Protein AF-A0A496BKC0-F1 (afdb_monomer_lite)

Secondary structure (DSSP, 8-state):
-PPEEEE---S-STTHHHHHHHHHHHHHSTTHHHHEEEE--------------S------SS-HHHHHHHHHHSS-B-HHHHHHHTT-SS--HHHHHHHHHHHHTTSEEES-SS-TT-TT--EEE-HHHHHHHHHHHHHTT-

Radius of gyration: 26.42 Å; chains: 1; bounding box: 46×34×75 Å

Structure (mmCIF, N/CA/C/O backbone):
data_AF-A0A496BKC0-F1
#
_entry.id   AF-A0A496BKC0-F1
#
loop_
_atom_site.group_PDB
_atom_site.id
_atom_site.type_symbol
_atom_site.label_atom_id
_atom_site.label_alt_id
_atom_site.label_comp_id
_atom_site.label_asym_id
_atom_site.label_entity_id
_atom_site.label_seq_id
_atom_site.pdbx_PDB_ins_code
_atom_site.Cartn_x
_atom_site.Cartn_y
_atom_site.Cartn_z
_atom_site.occupancy
_atom_site.B_iso_or_equiv
_atom_site.auth_seq_id
_atom_site.auth_comp_id
_atom_site.auth_asym_id
_atom_site.auth_atom_id
_atom_site.pdbx_PDB_model_num
ATOM 1 N N . MET A 1 1 ? 34.141 3.196 -40.757 1.00 61.19 1 MET A N 1
ATOM 2 C CA . MET A 1 1 ? 32.902 3.767 -40.181 1.00 61.19 1 MET A CA 1
ATOM 3 C C . MET A 1 1 ? 32.089 2.637 -39.581 1.00 61.19 1 MET A C 1
ATOM 5 O O . MET A 1 1 ? 32.001 1.590 -40.211 1.00 61.19 1 MET A O 1
ATOM 9 N N . ASN A 1 2 ? 31.539 2.827 -38.382 1.00 65.56 2 ASN A N 1
ATOM 10 C CA . ASN A 1 2 ? 30.689 1.822 -37.745 1.00 65.56 2 ASN A CA 1
ATOM 11 C C . ASN A 1 2 ? 29.254 1.959 -38.281 1.00 65.56 2 ASN A C 1
ATOM 13 O O . ASN A 1 2 ? 28.735 3.075 -38.279 1.00 65.56 2 ASN A O 1
ATOM 17 N N . PRO A 1 3 ? 28.614 0.871 -38.740 1.00 67.56 3 PRO A N 1
ATOM 18 C CA . PRO A 1 3 ? 27.263 0.939 -39.281 1.00 67.56 3 PRO A CA 1
ATOM 19 C C . PRO A 1 3 ? 26.238 1.267 -38.185 1.00 67.56 3 PRO A C 1
ATOM 21 O O . PRO A 1 3 ? 26.283 0.725 -37.077 1.00 67.56 3 PRO A O 1
ATOM 24 N N . ILE A 1 4 ? 25.290 2.140 -38.515 1.00 73.12 4 ILE A N 1
ATOM 25 C CA . ILE A 1 4 ? 24.203 2.592 -37.647 1.00 73.12 4 ILE A CA 1
ATOM 26 C C . ILE A 1 4 ? 23.187 1.457 -37.499 1.00 73.12 4 ILE A C 1
ATOM 28 O O . ILE A 1 4 ? 22.737 0.856 -38.475 1.00 73.12 4 ILE A O 1
ATOM 32 N N . ARG A 1 5 ? 22.815 1.129 -36.261 1.00 69.56 5 ARG A N 1
ATOM 33 C CA . ARG A 1 5 ? 21.855 0.051 -35.996 1.00 69.56 5 ARG A CA 1
ATOM 34 C C . ARG A 1 5 ? 20.425 0.539 -36.196 1.00 69.56 5 ARG A C 1
ATOM 36 O O . ARG A 1 5 ? 19.981 1.433 -35.483 1.00 69.56 5 ARG A O 1
ATOM 43 N N . ILE A 1 6 ? 19.701 -0.105 -37.109 1.00 67.88 6 ILE A N 1
ATOM 44 C CA . ILE A 1 6 ? 18.261 0.102 -37.290 1.00 67.88 6 ILE A CA 1
ATOM 45 C C . ILE A 1 6 ? 17.523 -0.972 -36.492 1.00 67.88 6 ILE A C 1
ATOM 47 O O . ILE A 1 6 ? 17.749 -2.172 -36.682 1.00 67.88 6 ILE A O 1
ATOM 51 N N . PHE A 1 7 ? 16.650 -0.525 -35.590 1.00 72.44 7 PHE A N 1
ATOM 52 C CA . PHE A 1 7 ? 15.779 -1.386 -34.799 1.00 72.44 7 PHE A CA 1
ATOM 53 C C . PHE A 1 7 ? 14.384 -1.446 -35.415 1.00 72.44 7 PHE A C 1
ATOM 55 O O . PHE A 1 7 ? 13.783 -0.412 -35.696 1.00 72.44 7 PHE A O 1
ATOM 62 N N . ILE A 1 8 ? 13.858 -2.662 -35.562 1.00 68.25 8 ILE A N 1
ATOM 63 C CA . ILE A 1 8 ? 12.496 -2.889 -36.041 1.00 68.25 8 ILE A CA 1
ATOM 64 C C . ILE A 1 8 ? 11.730 -3.662 -34.965 1.00 68.25 8 ILE A C 1
ATOM 66 O O . ILE A 1 8 ? 12.130 -4.764 -34.577 1.00 68.25 8 ILE A O 1
ATOM 70 N N . SER A 1 9 ? 10.655 -3.056 -34.455 1.00 66.94 9 SER A N 1
ATOM 71 C CA . SER A 1 9 ? 9.872 -3.572 -33.327 1.00 66.94 9 SER A CA 1
ATOM 72 C C . SER A 1 9 ? 9.291 -4.962 -33.602 1.00 66.94 9 SER A C 1
ATOM 74 O O . SER A 1 9 ? 8.708 -5.212 -34.655 1.00 66.94 9 SER A O 1
ATOM 76 N N . SER A 1 10 ? 9.414 -5.860 -32.622 1.00 65.38 10 SER A N 1
ATOM 77 C CA . SER A 1 10 ? 8.865 -7.224 -32.652 1.00 65.38 10 SER A CA 1
ATOM 78 C C . SER A 1 10 ? 7.460 -7.339 -32.039 1.00 65.38 10 SER A C 1
ATOM 80 O O . SER A 1 10 ? 6.902 -8.431 -32.007 1.00 65.38 10 SER A O 1
ATOM 82 N N . VAL A 1 11 ? 6.885 -6.225 -31.561 1.00 61.81 11 VAL A N 1
ATOM 83 C CA . VAL A 1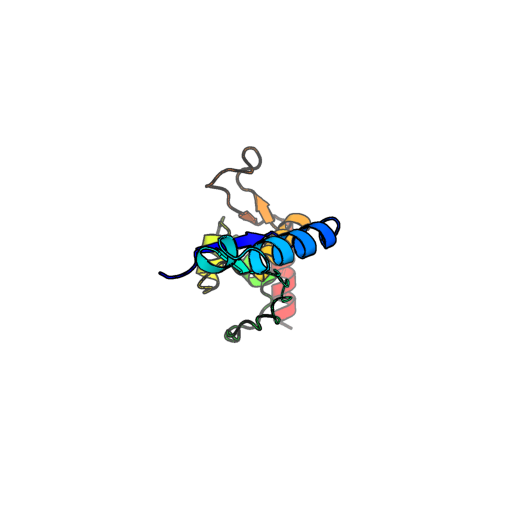 11 ? 5.680 -6.204 -30.702 1.00 61.81 11 VAL A CA 1
ATOM 84 C C . VAL A 1 11 ? 4.415 -6.692 -31.419 1.00 61.81 11 VAL A C 1
ATOM 86 O O . VAL A 1 11 ? 3.538 -7.269 -30.787 1.00 61.81 11 VAL A O 1
ATOM 89 N N . GLN A 1 12 ? 4.335 -6.522 -32.736 1.00 69.25 12 GLN A N 1
ATOM 90 C CA . GLN A 1 12 ? 3.204 -6.968 -33.550 1.00 69.25 12 GLN A CA 1
ATOM 91 C C . GLN A 1 12 ? 3.623 -8.181 -34.385 1.00 69.25 12 GLN A C 1
ATOM 93 O O . GLN A 1 12 ? 4.573 -8.111 -35.174 1.00 69.25 12 GLN A O 1
ATOM 98 N N . ARG A 1 13 ? 2.944 -9.317 -34.180 1.00 67.12 13 ARG A N 1
ATOM 99 C CA . ARG A 1 13 ? 3.221 -10.568 -34.911 1.00 67.12 13 ARG A CA 1
ATOM 100 C C . ARG A 1 13 ? 2.804 -10.488 -36.380 1.00 67.12 13 ARG A C 1
ATOM 102 O O . ARG A 1 13 ? 3.433 -11.148 -37.195 1.00 67.12 13 ARG A O 1
ATOM 109 N N . GLU A 1 14 ? 1.815 -9.654 -36.687 1.00 74.81 14 GLU A N 1
ATOM 110 C CA . GLU A 1 14 ? 1.275 -9.427 -38.034 1.00 74.81 14 GLU A CA 1
ATOM 111 C C . GLU A 1 14 ? 2.344 -8.909 -39.003 1.00 74.81 14 GLU A C 1
ATOM 113 O O . GLU A 1 14 ? 2.411 -9.383 -40.125 1.00 74.81 14 GLU A O 1
ATOM 118 N N . PHE A 1 15 ? 3.267 -8.059 -38.537 1.00 71.00 15 PHE A N 1
ATOM 119 C CA . PHE A 1 15 ? 4.324 -7.482 -39.378 1.00 71.00 15 PHE A CA 1
ATOM 120 C C . PHE A 1 15 ? 5.588 -8.354 -39.508 1.00 71.00 15 PHE A C 1
ATOM 122 O O . PHE A 1 15 ? 6.704 -7.851 -39.673 1.00 71.00 15 PHE A O 1
ATOM 129 N N . ALA A 1 16 ? 5.485 -9.669 -39.294 1.00 71.12 16 ALA A N 1
ATOM 130 C CA . ALA A 1 16 ? 6.654 -10.549 -39.310 1.00 71.12 16 ALA A CA 1
ATOM 131 C C . ALA A 1 16 ? 7.292 -10.656 -40.700 1.00 71.12 16 ALA A C 1
ATOM 133 O O . ALA A 1 16 ? 8.522 -10.650 -40.794 1.00 71.12 16 ALA A O 1
ATOM 134 N N . GLN A 1 17 ? 6.468 -10.697 -41.744 1.00 78.25 17 GLN A N 1
ATOM 135 C CA . GLN A 1 17 ? 6.915 -10.868 -43.120 1.00 78.25 17 GLN A CA 1
ATOM 136 C C . GLN A 1 17 ? 7.555 -9.581 -43.661 1.00 78.25 17 GLN A C 1
ATOM 138 O O . GLN A 1 17 ? 8.638 -9.612 -44.236 1.00 78.25 17 GLN A O 1
ATOM 143 N N . GLU A 1 18 ? 6.972 -8.423 -43.364 1.00 81.19 18 GLU A N 1
ATOM 144 C CA . GLU A 1 18 ? 7.483 -7.096 -43.720 1.00 81.19 18 GLU A CA 1
ATOM 145 C C . GLU A 1 18 ? 8.844 -6.835 -43.072 1.00 81.19 18 GLU A C 1
ATOM 147 O O . GLU A 1 18 ? 9.744 -6.263 -43.687 1.00 81.19 18 GLU A O 1
ATOM 152 N N . ARG A 1 19 ? 9.041 -7.308 -41.836 1.00 80.25 19 ARG A N 1
ATOM 153 C CA . ARG A 1 19 ? 10.334 -7.234 -41.143 1.00 80.25 19 ARG A CA 1
ATOM 154 C C . ARG A 1 19 ? 11.417 -8.077 -41.799 1.00 80.25 19 ARG A C 1
ATOM 156 O O . ARG A 1 19 ? 12.583 -7.678 -41.783 1.00 80.25 19 ARG A O 1
ATOM 163 N N . GLU A 1 20 ? 11.056 -9.249 -42.302 1.00 77.12 20 GLU A N 1
ATOM 164 C CA . GLU A 1 20 ? 11.971 -10.121 -43.031 1.00 77.12 20 GLU A CA 1
ATOM 165 C C . GLU A 1 20 ? 12.355 -9.495 -44.372 1.00 77.12 20 GLU A C 1
ATOM 167 O O . GLU A 1 20 ? 13.543 -9.351 -44.655 1.00 77.12 20 GLU A O 1
ATOM 172 N N . VAL A 1 21 ? 11.374 -8.983 -45.118 1.00 84.38 21 VAL A N 1
ATOM 173 C CA . VAL A 1 21 ? 11.603 -8.261 -46.377 1.00 84.38 21 VAL A CA 1
ATOM 174 C C . VAL A 1 21 ? 12.501 -7.039 -46.164 1.00 84.38 21 VAL A C 1
ATOM 176 O O . VAL A 1 21 ? 13.469 -6.845 -46.897 1.00 84.38 21 VAL A O 1
ATOM 179 N N . LEU A 1 22 ? 12.247 -6.236 -45.128 1.00 80.00 22 LEU A N 1
ATOM 180 C CA . LEU A 1 22 ? 13.037 -5.035 -44.847 1.00 80.00 22 LEU A CA 1
ATOM 181 C C . LEU A 1 22 ? 14.462 -5.368 -44.374 1.00 80.00 22 LEU A C 1
ATOM 183 O O . LEU A 1 22 ? 15.415 -4.668 -44.719 1.00 80.00 22 LEU A O 1
ATOM 187 N N . ARG A 1 23 ? 14.636 -6.462 -43.620 1.00 77.50 23 ARG A N 1
ATOM 188 C CA . ARG A 1 23 ? 15.960 -6.999 -43.262 1.00 77.50 23 ARG A CA 1
ATOM 189 C C . ARG A 1 23 ? 16.738 -7.401 -44.506 1.00 77.50 23 ARG A C 1
ATOM 191 O O . ARG A 1 23 ? 17.915 -7.062 -44.617 1.00 77.50 23 ARG A O 1
ATOM 198 N N . ASP A 1 24 ? 16.094 -8.139 -45.399 1.00 81.69 24 ASP A N 1
ATOM 199 C CA . ASP A 1 24 ? 16.715 -8.628 -46.622 1.00 81.69 24 ASP A CA 1
ATOM 200 C C . ASP A 1 24 ? 17.083 -7.472 -47.548 1.00 81.69 24 ASP A C 1
ATOM 202 O O . ASP A 1 24 ? 18.200 -7.449 -48.059 1.00 81.69 24 ASP A O 1
ATOM 206 N N . TYR A 1 25 ? 16.218 -6.464 -47.673 1.00 83.44 25 TYR A N 1
ATOM 207 C CA . TYR A 1 25 ? 16.502 -5.237 -48.416 1.00 83.44 25 TYR A CA 1
ATOM 208 C C . TYR A 1 25 ? 17.744 -4.509 -47.877 1.00 83.44 25 TYR A C 1
ATOM 210 O O . TYR A 1 25 ? 18.701 -4.276 -48.615 1.00 83.44 25 TYR A O 1
ATOM 218 N N . LEU A 1 26 ? 17.789 -4.240 -46.566 1.00 79.56 26 LEU A N 1
ATOM 219 C CA . LEU A 1 26 ? 18.921 -3.555 -45.925 1.00 79.56 26 LEU A CA 1
ATOM 220 C C . LEU A 1 26 ? 20.243 -4.332 -46.038 1.00 79.56 26 LEU A C 1
ATOM 222 O O . LEU A 1 26 ? 21.316 -3.734 -45.973 1.00 79.56 26 LEU A O 1
ATOM 226 N N . ARG A 1 27 ? 20.183 -5.663 -46.175 1.00 74.50 27 ARG A N 1
ATOM 227 C CA . ARG A 1 27 ? 21.366 -6.529 -46.294 1.00 74.50 27 ARG A CA 1
ATOM 228 C C . ARG A 1 27 ? 21.813 -6.770 -47.731 1.00 74.50 27 ARG A C 1
ATOM 230 O O . ARG A 1 27 ? 23.002 -7.008 -47.935 1.00 74.50 27 ARG A O 1
ATOM 237 N N . ARG A 1 28 ? 20.891 -6.788 -48.694 1.00 78.69 28 ARG A N 1
ATOM 238 C CA . ARG A 1 28 ? 21.195 -7.072 -50.105 1.00 78.69 28 ARG A CA 1
ATOM 239 C C . ARG A 1 28 ? 21.618 -5.828 -50.874 1.00 78.69 28 ARG A C 1
ATOM 241 O O . ARG A 1 28 ? 22.349 -5.967 -51.848 1.00 78.69 28 ARG A O 1
ATOM 248 N N . ASP A 1 29 ? 21.223 -4.640 -50.425 1.00 81.50 29 ASP A N 1
ATOM 249 C CA . ASP A 1 29 ? 21.650 -3.393 -51.051 1.00 81.50 29 ASP A CA 1
ATOM 250 C C . ASP A 1 29 ? 23.127 -3.051 -50.700 1.00 81.50 29 ASP A C 1
ATOM 252 O O . ASP A 1 29 ? 23.479 -2.960 -49.513 1.00 81.50 29 ASP A O 1
ATOM 256 N N . PRO A 1 30 ? 24.014 -2.860 -51.705 1.00 78.44 30 PRO A N 1
ATOM 257 C CA . PRO A 1 30 ? 25.442 -2.588 -51.495 1.00 78.44 30 PRO A CA 1
ATOM 258 C C . PRO A 1 30 ? 25.744 -1.289 -50.738 1.00 78.44 30 PRO A C 1
ATOM 260 O O . PRO A 1 30 ? 26.767 -1.199 -50.052 1.00 78.44 30 PRO A O 1
ATOM 263 N N . LEU A 1 31 ? 24.876 -0.282 -50.858 1.00 79.19 31 LEU A N 1
ATOM 264 C CA . LEU A 1 31 ? 25.009 0.988 -50.155 1.00 79.19 31 LEU A CA 1
ATOM 265 C C . LEU A 1 31 ? 24.510 0.827 -48.717 1.00 79.19 31 LEU A C 1
ATOM 267 O O . LEU A 1 31 ? 25.223 1.156 -47.768 1.00 79.19 31 LEU A O 1
ATOM 271 N N . MET A 1 32 ? 23.320 0.254 -48.537 1.00 76.19 32 MET A N 1
ATOM 272 C CA . MET A 1 32 ? 22.680 0.143 -47.226 1.00 76.19 32 MET A CA 1
ATOM 273 C C . MET A 1 32 ? 23.460 -0.751 -46.266 1.00 76.19 32 MET A C 1
ATOM 275 O O . MET A 1 32 ? 23.644 -0.370 -45.111 1.00 76.19 32 MET A O 1
ATOM 279 N N . ARG A 1 33 ? 24.021 -1.877 -46.727 1.00 70.56 33 ARG A N 1
ATOM 280 C CA . ARG A 1 33 ? 24.809 -2.782 -45.868 1.00 70.56 33 ARG A CA 1
ATOM 281 C C . ARG A 1 33 ? 26.077 -2.127 -45.305 1.00 70.56 33 ARG A C 1
ATOM 283 O O . ARG A 1 33 ? 26.586 -2.560 -44.270 1.00 70.56 33 ARG A O 1
ATOM 290 N N . ARG A 1 34 ? 26.604 -1.092 -45.972 1.00 73.06 34 ARG A N 1
ATOM 291 C CA . ARG A 1 34 ? 27.805 -0.371 -45.524 1.00 73.06 34 ARG A CA 1
ATOM 292 C C . ARG A 1 34 ? 27.504 0.621 -44.401 1.00 73.06 34 ARG A C 1
ATOM 294 O O . ARG A 1 34 ? 28.355 0.828 -43.538 1.00 73.06 34 ARG A O 1
ATOM 301 N N . PHE A 1 35 ? 26.306 1.202 -44.400 1.00 73.00 35 PHE A N 1
ATOM 302 C CA . PHE A 1 35 ? 25.910 2.234 -43.440 1.00 73.00 35 PHE A CA 1
ATOM 303 C C . PHE A 1 35 ? 24.995 1.725 -42.332 1.00 73.00 35 PHE A C 1
ATOM 305 O O . PHE A 1 35 ? 24.985 2.321 -41.257 1.00 73.00 35 PHE A O 1
ATOM 312 N N . PHE A 1 36 ? 24.274 0.623 -42.546 1.00 68.12 36 PHE A N 1
ATOM 313 C CA . PHE A 1 36 ? 23.246 0.154 -41.628 1.00 68.12 36 PHE A CA 1
ATOM 314 C C . PHE A 1 36 ? 23.406 -1.315 -41.246 1.00 68.12 36 PHE A C 1
ATOM 316 O O . PHE A 1 36 ? 23.725 -2.181 -42.058 1.00 68.12 36 PHE A O 1
ATOM 323 N N . SER A 1 37 ? 23.130 -1.605 -39.976 1.00 63.66 37 SER A N 1
ATOM 324 C CA . SER A 1 37 ? 23.045 -2.962 -39.441 1.00 63.66 37 SER A CA 1
ATOM 325 C C . SER A 1 37 ? 21.626 -3.217 -38.932 1.00 63.66 37 SER A C 1
ATOM 327 O O . SER A 1 37 ? 21.148 -2.522 -38.036 1.00 63.66 37 SER A O 1
ATOM 329 N N . SER A 1 38 ? 20.933 -4.203 -39.509 1.00 62.47 38 SER A N 1
ATOM 330 C CA . SER A 1 38 ? 19.584 -4.598 -39.085 1.00 62.47 38 SER A CA 1
ATOM 331 C C . SER A 1 38 ? 19.653 -5.481 -37.831 1.00 62.47 38 SER A C 1
ATOM 333 O O . SER A 1 38 ? 20.217 -6.581 -37.890 1.00 62.47 38 SER A O 1
ATOM 335 N N . GLY A 1 39 ? 19.054 -5.041 -36.723 1.00 56.50 39 GLY A N 1
ATOM 336 C CA . GLY A 1 39 ? 18.979 -5.802 -35.474 1.00 56.50 39 GLY A CA 1
ATOM 337 C C . GLY A 1 39 ? 17.544 -5.939 -34.968 1.00 56.50 39 GLY A C 1
ATOM 338 O O . GLY A 1 39 ? 16.769 -4.987 -34.997 1.00 56.50 39 GLY A O 1
ATOM 339 N N . PHE A 1 40 ? 17.195 -7.120 -34.458 1.00 50.69 40 PHE A N 1
ATOM 340 C CA . PHE A 1 40 ? 15.898 -7.372 -33.829 1.00 50.69 40 PHE A CA 1
ATOM 341 C C . PHE A 1 40 ? 16.113 -7.473 -32.326 1.00 50.69 40 PHE A C 1
ATOM 343 O O . PHE A 1 40 ? 16.707 -8.434 -31.842 1.00 50.69 40 PHE A O 1
ATOM 350 N N . LYS A 1 41 ? 15.608 -6.499 -31.567 1.00 42.47 41 LYS A N 1
ATOM 351 C CA . LYS A 1 41 ? 15.280 -6.727 -30.158 1.00 42.47 41 LYS A CA 1
ATOM 352 C C . LYS A 1 41 ? 13.969 -7.506 -30.155 1.00 42.47 41 LYS A C 1
ATOM 354 O O . LYS A 1 41 ? 12.876 -6.942 -30.194 1.00 42.47 41 LYS A O 1
ATOM 359 N N . THR A 1 42 ? 14.082 -8.826 -30.184 1.00 35.97 42 THR A N 1
ATOM 360 C CA . THR A 1 42 ? 13.007 -9.649 -29.652 1.00 35.97 42 THR A CA 1
ATOM 361 C C . THR A 1 42 ? 13.009 -9.345 -28.159 1.00 35.97 42 THR A C 1
ATOM 363 O O . THR A 1 42 ? 13.932 -9.715 -27.432 1.00 35.97 42 THR A O 1
ATOM 366 N N . THR A 1 43 ? 12.028 -8.566 -27.707 1.00 39.31 43 THR A N 1
ATOM 367 C CA . THR A 1 43 ? 11.691 -8.557 -26.290 1.00 39.31 43 THR A CA 1
ATOM 368 C C . THR A 1 43 ? 11.090 -9.932 -26.045 1.00 39.31 43 THR A C 1
ATOM 370 O O . THR A 1 43 ? 9.879 -10.110 -26.109 1.00 39.31 43 THR A O 1
ATOM 373 N N . ILE A 1 44 ? 11.941 -10.941 -25.830 1.00 36.19 44 ILE A N 1
ATOM 374 C CA . ILE A 1 44 ? 11.491 -12.087 -25.056 1.00 36.19 44 ILE A CA 1
ATOM 375 C C . ILE A 1 44 ? 11.113 -11.422 -23.745 1.00 36.19 44 ILE A C 1
ATOM 377 O O . ILE A 1 44 ? 11.982 -10.867 -23.064 1.00 36.19 44 ILE A O 1
ATOM 381 N N . TRP A 1 45 ? 9.829 -11.416 -23.406 1.00 36.50 45 TRP A N 1
ATOM 382 C CA . TRP A 1 45 ? 9.481 -11.432 -22.002 1.00 36.50 45 TRP A CA 1
ATOM 383 C C . TRP A 1 45 ? 10.142 -12.705 -21.495 1.00 36.50 45 TRP A C 1
ATOM 385 O O . TRP A 1 45 ? 9.571 -13.788 -21.557 1.00 36.50 45 TRP A O 1
ATOM 395 N N . ARG A 1 46 ? 11.414 -12.605 -21.093 1.00 35.72 46 ARG A N 1
ATOM 396 C CA . ARG A 1 46 ? 11.960 -13.533 -20.131 1.00 35.72 46 ARG A CA 1
ATOM 397 C C . ARG A 1 46 ? 10.982 -13.341 -18.994 1.00 35.72 46 ARG A C 1
ATOM 399 O O . ARG A 1 46 ? 11.012 -12.285 -18.360 1.00 35.72 46 ARG A O 1
ATOM 406 N N . ALA A 1 47 ? 10.040 -14.277 -18.845 1.00 40.09 47 ALA A N 1
ATOM 407 C CA . ALA A 1 47 ? 9.351 -14.445 -17.588 1.00 40.09 47 ALA A CA 1
ATOM 408 C C . ALA A 1 47 ? 10.485 -14.365 -16.585 1.00 40.09 47 ALA A C 1
ATOM 410 O O . ALA A 1 47 ? 11.444 -15.138 -16.674 1.00 40.09 47 ALA A O 1
ATOM 411 N N . LYS A 1 48 ? 10.480 -13.271 -15.826 1.00 43.75 48 LYS A N 1
ATOM 412 C CA . LYS A 1 48 ? 11.471 -12.990 -14.809 1.00 43.75 48 LYS A CA 1
ATOM 413 C C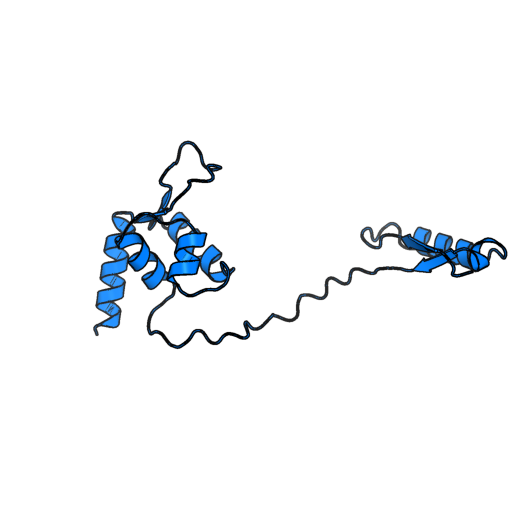 . LYS A 1 48 ? 11.690 -14.339 -14.116 1.00 43.75 48 LYS A C 1
ATOM 415 O O . LYS A 1 48 ? 10.683 -14.888 -13.659 1.00 43.75 48 LYS A O 1
ATOM 420 N N . PRO A 1 49 ? 12.905 -14.936 -14.133 1.00 40.69 49 PRO A N 1
ATOM 421 C CA . PRO A 1 49 ? 13.152 -16.076 -13.255 1.00 40.69 49 PRO A CA 1
ATOM 422 C C . PRO A 1 49 ? 12.634 -15.599 -11.908 1.00 40.69 49 PRO A C 1
ATO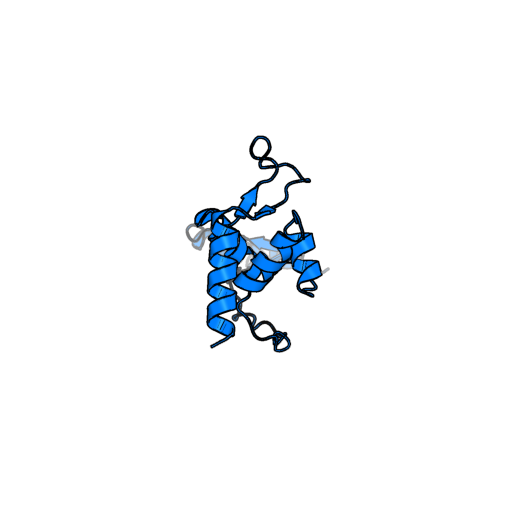M 424 O O . PRO A 1 49 ? 12.951 -14.441 -11.608 1.00 40.69 49 PRO A O 1
ATOM 427 N N . PRO A 1 50 ? 11.755 -16.336 -11.201 1.00 41.97 50 PRO A N 1
ATOM 428 C CA . PRO A 1 50 ? 11.217 -15.845 -9.945 1.00 41.97 50 PRO A CA 1
ATOM 429 C C . PRO A 1 50 ? 12.417 -15.324 -9.171 1.00 41.97 50 PRO A C 1
ATOM 431 O O . PRO A 1 50 ? 13.339 -16.088 -8.886 1.00 41.97 50 PRO A O 1
ATOM 434 N N . GLU A 1 51 ? 12.490 -13.999 -9.003 1.00 43.12 51 GLU A N 1
ATOM 435 C CA . GLU A 1 51 ? 13.515 -13.401 -8.171 1.00 43.12 51 GLU A CA 1
ATOM 436 C C . GLU A 1 51 ? 13.099 -13.908 -6.807 1.00 43.12 51 GLU A C 1
ATOM 438 O O . GLU A 1 51 ? 12.193 -13.356 -6.182 1.00 43.12 51 GLU A O 1
ATOM 443 N N . GLN A 1 52 ? 13.668 -15.049 -6.418 1.00 45.75 52 GLN A N 1
ATOM 444 C CA . GLN A 1 52 ? 13.735 -15.436 -5.034 1.00 45.75 52 GLN A CA 1
ATOM 445 C C . GLN A 1 52 ? 14.262 -14.184 -4.344 1.00 45.75 52 GLN A C 1
ATOM 447 O O . GLN A 1 52 ? 15.328 -13.691 -4.731 1.00 45.75 52 GLN A O 1
ATOM 452 N N . PRO A 1 53 ? 13.502 -13.586 -3.418 1.00 42.69 53 PRO A N 1
ATOM 453 C CA . PRO A 1 53 ? 14.055 -12.506 -2.645 1.00 42.69 53 PRO A CA 1
ATOM 454 C C . PRO A 1 53 ? 15.248 -13.107 -1.900 1.00 42.69 53 PRO A C 1
ATOM 456 O O . PRO A 1 53 ? 15.067 -13.927 -1.002 1.00 42.69 53 PRO A O 1
ATOM 459 N N . GLU A 1 54 ? 16.468 -12.724 -2.283 1.00 43.06 54 GLU A N 1
ATOM 460 C CA . GLU A 1 54 ? 17.676 -12.877 -1.467 1.00 43.06 54 GLU A CA 1
ATOM 461 C C . GLU A 1 54 ? 17.575 -11.939 -0.260 1.00 43.06 54 GLU A C 1
ATOM 463 O O . GLU A 1 54 ? 18.300 -10.960 -0.090 1.00 43.06 54 GLU A O 1
ATOM 468 N N . SER A 1 55 ? 16.579 -12.193 0.571 1.00 42.62 55 SER A N 1
ATOM 469 C CA . SER A 1 55 ? 16.502 -11.733 1.940 1.00 42.62 55 SER A CA 1
ATOM 470 C C . SER A 1 55 ? 15.579 -12.734 2.608 1.00 42.62 55 SER A C 1
ATOM 472 O O . SER A 1 55 ? 14.355 -12.624 2.511 1.00 42.62 55 SER A O 1
ATOM 474 N N . GLN A 1 56 ? 16.161 -13.746 3.252 1.00 44.28 56 GLN A N 1
ATOM 475 C CA . GLN A 1 56 ? 15.484 -14.366 4.385 1.00 44.28 56 GLN A CA 1
ATOM 476 C C . GLN A 1 56 ? 14.883 -13.218 5.210 1.00 44.28 56 GLN A C 1
ATOM 478 O O . GLN A 1 56 ? 15.629 -12.295 5.556 1.00 44.28 56 GLN A O 1
ATOM 483 N N . PRO A 1 57 ? 13.567 -13.189 5.483 1.00 45.50 57 PRO A N 1
ATOM 484 C CA . PRO A 1 57 ? 13.112 -12.317 6.537 1.00 45.50 57 PRO A CA 1
ATOM 485 C C . PRO A 1 57 ? 13.799 -12.872 7.776 1.00 45.50 57 PRO A C 1
ATOM 487 O O . PRO A 1 57 ? 13.596 -14.038 8.117 1.00 45.50 57 PRO A O 1
ATOM 490 N N . GLU A 1 58 ? 14.672 -12.071 8.384 1.00 41.28 58 GLU A N 1
ATOM 491 C CA . GLU A 1 58 ? 15.126 -12.344 9.734 1.00 41.28 58 GLU A CA 1
ATOM 492 C C . GLU A 1 58 ? 13.890 -12.734 10.537 1.00 41.28 58 GLU A C 1
ATOM 494 O O . GLU A 1 58 ? 12.884 -12.015 10.606 1.00 41.28 58 GLU A O 1
ATOM 499 N N . SER A 1 59 ? 13.94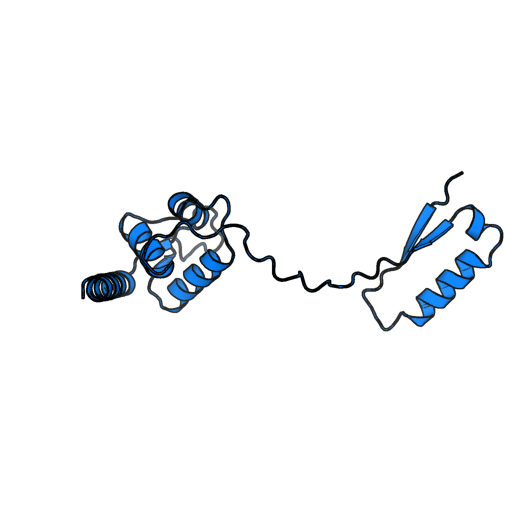7 -13.977 10.987 1.00 47.81 59 SER A N 1
ATOM 500 C CA . SER A 1 59 ? 12.956 -14.689 11.757 1.00 47.81 59 SER A CA 1
ATOM 501 C C . SER A 1 59 ? 12.450 -13.800 12.884 1.00 47.81 59 SER A C 1
ATOM 503 O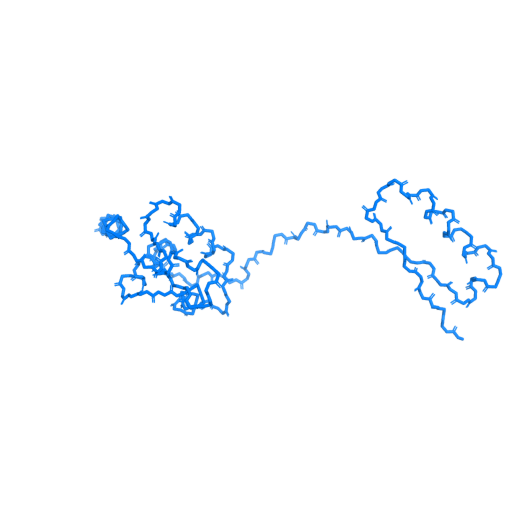 O . SER A 1 59 ? 13.094 -13.626 13.912 1.00 47.81 59 SER A O 1
ATOM 505 N N . LEU A 1 60 ? 11.266 -13.249 12.667 1.00 47.16 60 LEU A N 1
ATOM 506 C CA . LEU A 1 60 ? 10.401 -12.710 13.700 1.00 47.16 60 LEU A CA 1
ATOM 507 C C . LEU A 1 60 ? 9.144 -13.591 13.644 1.00 47.16 60 LEU A C 1
ATOM 509 O O . LEU A 1 60 ? 8.609 -13.787 12.547 1.00 47.16 60 LEU A O 1
ATOM 513 N N . PRO A 1 61 ? 8.683 -14.167 14.759 1.00 43.50 61 PRO A N 1
ATOM 514 C CA . PRO A 1 61 ? 7.462 -14.957 14.764 1.00 43.50 61 PRO A CA 1
ATOM 515 C C . PRO A 1 61 ? 6.280 -14.002 14.556 1.00 43.50 61 PRO A C 1
ATOM 517 O O . PRO A 1 61 ? 6.178 -12.981 15.235 1.00 43.50 61 PRO A O 1
ATOM 520 N N . GLY A 1 62 ? 5.432 -14.275 13.566 1.00 57.06 62 GLY A N 1
ATOM 521 C CA . GLY A 1 62 ? 4.185 -13.540 13.341 1.00 57.06 62 GLY A CA 1
ATOM 522 C C . GLY A 1 62 ? 3.967 -13.130 11.886 1.00 57.06 62 GLY A C 1
ATOM 523 O O . GLY A 1 62 ? 4.863 -12.558 11.251 1.00 57.06 62 GLY A O 1
ATOM 524 N N . ASP A 1 63 ? 2.756 -13.414 11.399 1.00 80.44 63 ASP A N 1
ATOM 525 C CA . ASP A 1 63 ? 2.234 -13.070 10.074 1.00 80.44 63 ASP A CA 1
ATOM 526 C C . ASP A 1 63 ? 2.455 -11.577 9.745 1.00 80.44 63 ASP A C 1
ATOM 528 O O . ASP A 1 63 ? 2.270 -10.696 10.589 1.00 80.44 63 ASP A O 1
ATOM 532 N N . LEU A 1 64 ? 2.845 -11.250 8.507 1.00 85.69 64 LEU A N 1
ATOM 533 C CA . LEU A 1 64 ? 3.087 -9.860 8.090 1.00 85.69 64 LEU A CA 1
ATOM 534 C C . LEU A 1 64 ? 1.849 -8.983 8.343 1.00 85.69 64 LEU A C 1
ATOM 536 O O . LEU A 1 64 ? 1.969 -7.810 8.711 1.00 85.69 64 LEU A O 1
ATOM 540 N N . LYS A 1 65 ? 0.659 -9.575 8.206 1.00 88.12 65 LYS A N 1
ATOM 541 C CA . LYS A 1 65 ? -0.629 -8.951 8.507 1.00 88.12 65 LYS A CA 1
ATOM 542 C C . LYS A 1 65 ? -0.707 -8.433 9.946 1.00 88.12 65 LYS A C 1
ATOM 544 O O . LYS A 1 65 ? -1.064 -7.272 10.150 1.00 88.12 65 LYS A O 1
ATOM 549 N N . SER A 1 66 ? -0.351 -9.251 10.941 1.00 88.00 66 SER A N 1
ATOM 550 C CA . SER A 1 66 ? -0.453 -8.878 12.360 1.00 88.00 66 SER A CA 1
ATOM 551 C C . SER A 1 66 ? 0.519 -7.751 12.714 1.00 88.00 66 SER A C 1
ATOM 553 O O . SER A 1 66 ? 0.168 -6.841 13.468 1.00 88.00 66 SER A O 1
ATOM 555 N N . ARG A 1 67 ? 1.703 -7.727 12.088 1.00 89.12 67 ARG A N 1
ATOM 556 C CA . ARG A 1 67 ? 2.665 -6.622 12.231 1.00 89.12 67 ARG A CA 1
ATOM 557 C C . ARG A 1 67 ? 2.130 -5.317 11.671 1.00 89.12 67 ARG A C 1
ATOM 559 O O . ARG A 1 67 ? 2.213 -4.297 12.346 1.00 89.12 67 ARG A O 1
ATOM 566 N N . VAL A 1 68 ? 1.567 -5.337 10.462 1.00 91.56 68 VAL A N 1
ATOM 567 C CA . VAL A 1 68 ? 0.969 -4.138 9.855 1.00 91.56 68 VAL A CA 1
ATOM 568 C C . VAL A 1 68 ? -0.156 -3.595 10.739 1.00 91.56 68 VAL A C 1
ATOM 570 O O . VAL A 1 68 ? -0.196 -2.393 10.996 1.00 91.56 68 VAL A O 1
ATOM 573 N N . LEU A 1 69 ? -1.027 -4.466 11.255 1.00 91.06 69 LEU A N 1
ATOM 574 C CA . LEU A 1 69 ? -2.111 -4.067 12.157 1.00 91.06 69 LEU A CA 1
ATOM 575 C C . LEU A 1 69 ? -1.590 -3.495 13.485 1.00 91.06 69 LEU A C 1
ATOM 577 O O . LEU A 1 69 ? -2.095 -2.464 13.921 1.00 91.06 69 LEU A O 1
ATOM 581 N N . ASN A 1 70 ? -0.559 -4.097 14.093 1.00 91.50 70 ASN A N 1
ATOM 582 C CA . ASN A 1 70 ? 0.096 -3.545 15.287 1.00 91.50 70 ASN A CA 1
ATOM 583 C C . ASN A 1 70 ? 0.684 -2.153 15.015 1.00 91.50 70 ASN A C 1
ATOM 585 O O . ASN A 1 70 ? 0.443 -1.230 15.781 1.00 91.50 70 ASN A O 1
ATOM 589 N N . LEU A 1 71 ? 1.394 -1.966 13.898 1.00 92.38 71 LEU A N 1
ATOM 590 C CA . LEU A 1 71 ? 1.984 -0.668 13.550 1.00 92.38 71 LEU A CA 1
ATOM 591 C C . LEU A 1 71 ? 0.932 0.429 13.339 1.00 92.38 71 LEU A C 1
ATOM 593 O O . LEU A 1 71 ? 1.194 1.595 13.629 1.00 92.38 71 LEU A O 1
ATOM 597 N N . LEU A 1 72 ? -0.241 0.062 12.815 1.00 93.75 72 LEU A N 1
ATOM 598 C CA . LEU A 1 72 ? -1.373 0.971 12.627 1.00 93.75 72 LEU A CA 1
ATOM 599 C C . LEU A 1 72 ? -2.185 1.199 13.909 1.00 93.75 72 LEU A C 1
ATOM 601 O O . LEU A 1 72 ? -2.980 2.140 13.953 1.00 93.75 72 LEU A O 1
ATOM 605 N N . ALA A 1 73 ? -1.993 0.375 14.943 1.00 90.56 73 ALA A N 1
ATOM 606 C CA . ALA A 1 73 ? -2.570 0.613 16.262 1.00 90.56 73 ALA A CA 1
ATOM 607 C C . ALA A 1 73 ? -1.923 1.833 16.940 1.00 90.56 73 ALA A C 1
ATOM 609 O O . ALA A 1 73 ? -2.628 2.591 17.603 1.00 90.56 73 ALA A O 1
ATOM 610 N N . ASP A 1 74 ? -0.628 2.068 16.696 1.00 88.69 74 ASP A N 1
ATOM 611 C CA . ASP A 1 74 ? 0.115 3.220 17.230 1.00 88.69 74 ASP A CA 1
ATOM 612 C C . ASP A 1 74 ? -0.261 4.549 16.555 1.00 88.69 74 ASP A C 1
ATOM 614 O O . ASP A 1 74 ? -0.043 5.625 17.110 1.00 88.69 74 ASP A O 1
ATOM 618 N N . GLY A 1 75 ? -0.796 4.504 15.332 1.00 90.44 75 GLY A N 1
ATOM 619 C CA . GLY A 1 75 ? -1.214 5.701 14.610 1.00 90.44 75 GLY A CA 1
ATOM 620 C C . GLY A 1 75 ? -1.293 5.526 13.094 1.00 90.44 75 GLY A C 1
ATOM 621 O O . GLY A 1 75 ? -0.896 4.493 12.550 1.00 90.44 75 GLY A O 1
ATOM 622 N N . PRO A 1 76 ? -1.808 6.545 12.381 1.00 93.94 76 PRO A N 1
ATOM 623 C CA . PRO A 1 76 ? -1.973 6.471 10.942 1.00 93.94 76 PRO A CA 1
ATOM 624 C C . PRO A 1 76 ? -0.627 6.541 10.216 1.00 93.94 76 PRO A C 1
ATOM 626 O O . PRO A 1 76 ? 0.160 7.470 10.421 1.00 93.94 76 PRO A O 1
ATOM 629 N N . LEU A 1 77 ? -0.386 5.587 9.317 1.00 95.19 77 LEU A N 1
ATOM 630 C CA . LEU A 1 77 ? 0.863 5.464 8.561 1.00 95.19 77 LEU A CA 1
ATOM 631 C C . LEU A 1 77 ? 0.588 5.335 7.065 1.00 95.19 77 LEU A C 1
ATOM 633 O O . LEU A 1 77 ? -0.381 4.719 6.630 1.00 95.19 77 LEU A O 1
ATOM 637 N N . SER A 1 78 ? 1.474 5.904 6.262 1.00 93.31 78 SER A N 1
ATOM 638 C CA . SER A 1 78 ? 1.551 5.684 4.822 1.00 93.31 78 SER A CA 1
ATOM 639 C C . SER A 1 78 ? 2.293 4.382 4.502 1.00 93.31 78 SER A C 1
ATOM 641 O O . SER A 1 78 ? 2.992 3.797 5.332 1.00 93.31 78 SER A O 1
ATOM 643 N N . ARG A 1 79 ? 2.198 3.935 3.247 1.00 89.31 79 ARG A N 1
ATOM 644 C CA . ARG A 1 79 ? 2.871 2.709 2.782 1.00 89.31 79 ARG A CA 1
ATOM 645 C C . ARG A 1 79 ? 4.395 2.762 2.950 1.00 89.31 79 ARG A C 1
ATOM 647 O O . ARG A 1 79 ? 5.017 1.753 3.271 1.00 89.31 79 ARG A O 1
ATOM 654 N N . SER A 1 80 ? 5.005 3.919 2.700 1.00 89.50 80 SER A N 1
ATOM 655 C CA . SER A 1 80 ? 6.454 4.099 2.842 1.00 89.50 80 SER A CA 1
ATOM 656 C C . SER A 1 80 ? 6.877 4.087 4.310 1.00 89.50 80 SER A C 1
ATOM 658 O O . SER A 1 80 ? 7.905 3.499 4.635 1.00 89.50 80 SER A O 1
ATOM 660 N N . GLU A 1 81 ? 6.075 4.677 5.198 1.00 92.00 81 GLU A N 1
ATOM 661 C CA . GLU A 1 81 ? 6.296 4.620 6.646 1.00 92.00 81 GLU A CA 1
ATOM 662 C C . GLU A 1 81 ? 6.158 3.183 7.175 1.00 92.00 81 GLU A C 1
ATOM 664 O O . GLU A 1 81 ? 7.024 2.743 7.928 1.00 92.00 81 GLU A O 1
ATOM 669 N N . LEU A 1 82 ? 5.154 2.419 6.718 1.00 91.50 82 LEU A N 1
ATOM 670 C CA . LEU A 1 82 ? 5.002 0.993 7.047 1.00 91.50 82 LEU A CA 1
ATOM 671 C C . LEU A 1 82 ? 6.233 0.183 6.626 1.00 91.50 82 LEU A C 1
ATOM 673 O O . LEU A 1 82 ? 6.804 -0.532 7.441 1.00 91.50 82 LEU A O 1
ATOM 677 N N . SER A 1 83 ? 6.691 0.345 5.382 1.00 90.75 83 SER A N 1
ATOM 678 C CA . SER A 1 83 ? 7.901 -0.324 4.885 1.00 90.75 83 SER A CA 1
ATOM 679 C C . SER A 1 83 ? 9.127 -0.018 5.748 1.00 90.75 83 SER A C 1
ATOM 681 O O . SER A 1 83 ? 9.879 -0.931 6.077 1.00 90.75 83 SER A O 1
ATOM 683 N N . LYS A 1 84 ? 9.324 1.254 6.125 1.00 90.56 84 LYS A N 1
ATOM 684 C CA . LYS A 1 84 ? 10.446 1.675 6.975 1.00 90.56 84 LYS A CA 1
ATOM 685 C C . LYS A 1 84 ? 10.361 1.060 8.371 1.00 90.56 84 LYS A C 1
ATOM 687 O O . LYS A 1 84 ? 11.356 0.528 8.847 1.00 90.56 84 LYS A O 1
ATOM 692 N N . LYS A 1 85 ? 9.184 1.101 9.010 1.00 89.69 85 LYS A N 1
ATOM 693 C CA . LYS A 1 85 ? 8.971 0.514 10.345 1.00 89.69 85 LYS A CA 1
ATOM 694 C C . LYS A 1 85 ? 9.124 -1.011 10.352 1.00 89.69 85 LYS A C 1
ATOM 696 O O . LYS A 1 85 ? 9.551 -1.567 11.352 1.00 89.69 85 LYS A O 1
ATOM 701 N N . LEU A 1 86 ? 8.821 -1.674 9.237 1.00 88.12 86 LEU A N 1
ATOM 702 C CA . LEU A 1 86 ? 9.038 -3.111 9.048 1.00 88.12 86 LEU A CA 1
ATOM 703 C C . LEU A 1 86 ? 10.506 -3.480 8.756 1.00 88.12 86 LEU A C 1
ATOM 705 O O . LEU A 1 86 ? 10.785 -4.646 8.497 1.00 88.12 86 LEU A O 1
ATOM 709 N N . GLY A 1 87 ? 11.433 -2.513 8.737 1.00 85.69 87 GLY A N 1
ATOM 710 C CA . GLY A 1 87 ? 12.849 -2.752 8.435 1.00 85.69 87 GLY A CA 1
ATOM 711 C C . GLY A 1 87 ? 13.141 -3.017 6.953 1.00 85.69 87 GLY A C 1
ATOM 712 O O . GLY A 1 87 ? 14.253 -3.390 6.592 1.00 85.69 87 GLY A O 1
ATOM 713 N N . GLN A 1 88 ? 12.166 -2.816 6.060 1.00 81.62 88 GLN A N 1
ATOM 714 C CA . GLN A 1 88 ? 12.340 -3.076 4.633 1.00 81.62 88 GLN A CA 1
ATOM 715 C C . GLN A 1 88 ? 12.992 -1.872 3.944 1.00 81.62 88 GLN A C 1
ATOM 717 O O . GLN A 1 88 ? 12.478 -0.752 3.995 1.00 81.62 88 GLN A O 1
ATOM 722 N N . ARG A 1 89 ? 14.089 -2.113 3.210 1.00 73.88 89 ARG A N 1
ATOM 723 C CA . ARG A 1 89 ? 14.803 -1.077 2.436 1.00 73.88 89 ARG A CA 1
ATOM 724 C C . ARG A 1 89 ? 13.925 -0.429 1.354 1.00 73.88 89 ARG A C 1
ATOM 726 O O . ARG A 1 89 ? 14.160 0.718 0.974 1.00 73.88 89 ARG A O 1
ATOM 733 N N . ARG A 1 90 ? 12.930 -1.158 0.837 1.00 74.31 90 ARG A N 1
ATOM 734 C CA . ARG A 1 90 ? 11.935 -0.689 -0.142 1.00 74.31 90 ARG A CA 1
ATOM 735 C C . ARG A 1 90 ? 10.582 -1.337 0.133 1.00 74.31 90 ARG A C 1
ATOM 737 O O . ARG A 1 90 ? 10.537 -2.466 0.608 1.00 74.31 90 ARG A O 1
ATOM 744 N N . ALA A 1 91 ? 9.506 -0.644 -0.245 1.00 75.50 91 ALA A N 1
ATOM 745 C CA . ALA A 1 91 ? 8.156 -1.193 -0.171 1.00 75.50 91 ALA A CA 1
ATOM 746 C C . ALA A 1 91 ? 8.060 -2.441 -1.061 1.00 75.50 91 ALA A C 1
ATOM 748 O O . ALA A 1 91 ? 8.159 -2.340 -2.286 1.00 75.50 91 ALA A O 1
ATOM 749 N N . SER A 1 92 ? 7.911 -3.605 -0.431 1.00 81.38 92 SER A N 1
ATOM 750 C CA . SER A 1 92 ? 7.803 -4.896 -1.111 1.00 81.38 92 SER A CA 1
ATOM 751 C C . SER A 1 92 ? 6.446 -5.070 -1.806 1.00 81.38 92 SER A C 1
ATOM 753 O O . SER A 1 92 ? 5.451 -4.448 -1.425 1.00 81.38 92 SER A O 1
ATOM 755 N N . GLY A 1 93 ? 6.400 -5.935 -2.828 1.00 83.19 93 GLY A N 1
ATOM 756 C CA . GLY A 1 93 ? 5.142 -6.339 -3.472 1.00 83.19 93 GLY A CA 1
ATOM 757 C C . GLY A 1 93 ? 4.202 -7.039 -2.488 1.00 83.19 93 GLY A C 1
ATOM 758 O O . GLY A 1 93 ? 3.038 -6.682 -2.393 1.00 83.19 93 GLY A O 1
ATOM 759 N N . HIS A 1 94 ? 4.748 -7.912 -1.640 1.00 85.44 94 HIS A N 1
ATOM 760 C CA . HIS A 1 94 ? 3.972 -8.606 -0.615 1.00 85.44 94 HIS A CA 1
ATOM 761 C C . HIS A 1 94 ? 3.304 -7.646 0.389 1.00 85.44 94 HIS A C 1
ATOM 763 O O . HIS A 1 94 ? 2.136 -7.821 0.723 1.00 85.44 94 HIS A O 1
ATOM 769 N N . LEU A 1 95 ? 3.990 -6.573 0.814 1.00 88.31 95 LEU A N 1
ATOM 770 C CA . LEU A 1 95 ? 3.370 -5.532 1.645 1.00 88.31 95 LEU A CA 1
ATOM 771 C C . LEU A 1 95 ? 2.198 -4.846 0.926 1.00 88.31 95 LEU A C 1
ATOM 773 O O . LEU A 1 95 ? 1.216 -4.482 1.569 1.00 88.31 95 LEU A O 1
ATOM 777 N N . TYR A 1 96 ? 2.296 -4.642 -0.389 1.00 90.06 96 TYR A N 1
ATOM 778 C CA . TYR A 1 96 ? 1.201 -4.068 -1.168 1.00 90.06 96 TYR A CA 1
ATOM 779 C C . TYR A 1 96 ? -0.020 -4.990 -1.186 1.00 90.06 96 TYR A C 1
ATOM 781 O O . TYR A 1 96 ? -1.124 -4.511 -0.931 1.00 90.06 96 TYR A O 1
ATOM 789 N N . ASP A 1 97 ? 0.188 -6.285 -1.422 1.00 88.25 97 ASP A N 1
ATOM 790 C CA . ASP A 1 97 ? -0.890 -7.276 -1.442 1.00 88.25 97 ASP A CA 1
ATOM 791 C C . ASP A 1 97 ? -1.588 -7.346 -0.077 1.00 88.25 97 ASP A C 1
ATOM 793 O O . ASP A 1 97 ? -2.802 -7.181 0.004 1.00 88.25 97 ASP A O 1
ATOM 797 N N . VAL A 1 98 ? -0.817 -7.416 1.015 1.00 90.81 98 VAL A N 1
ATOM 798 C CA . VAL A 1 98 ? -1.368 -7.420 2.381 1.00 90.81 98 VAL A CA 1
ATOM 799 C C . VAL A 1 98 ? -2.167 -6.150 2.678 1.00 90.81 98 VAL A C 1
ATOM 801 O O . VAL A 1 98 ? -3.278 -6.226 3.196 1.00 90.81 98 VAL A O 1
ATOM 804 N N . VAL A 1 99 ? -1.645 -4.963 2.352 1.00 91.81 99 VAL A N 1
ATOM 805 C CA . VAL A 1 99 ? -2.373 -3.700 2.580 1.00 91.81 99 VAL A CA 1
ATOM 806 C C . VAL A 1 99 ? -3.666 -3.655 1.762 1.00 91.81 99 VAL A C 1
ATOM 808 O O . VAL A 1 99 ? -4.692 -3.193 2.261 1.00 91.81 99 VAL A O 1
ATOM 811 N N . ARG A 1 100 ? -3.637 -4.153 0.523 1.00 91.81 100 ARG A N 1
ATOM 812 C CA . ARG A 1 100 ? -4.819 -4.232 -0.338 1.00 91.81 100 ARG A CA 1
ATOM 813 C C . ARG A 1 100 ? -5.873 -5.169 0.249 1.00 91.81 100 ARG A C 1
ATOM 815 O O . ARG A 1 100 ? -7.042 -4.797 0.306 1.00 91.81 100 ARG A O 1
ATOM 822 N N . ASP A 1 101 ? -5.462 -6.327 0.747 1.00 91.44 101 ASP A N 1
ATOM 823 C CA . ASP A 1 101 ? -6.364 -7.283 1.385 1.00 91.44 101 ASP A CA 1
ATOM 824 C C . ASP A 1 101 ? -6.964 -6.725 2.677 1.00 91.44 101 ASP A C 1
ATOM 826 O O . ASP A 1 101 ? -8.153 -6.900 2.939 1.00 91.44 101 ASP A O 1
ATOM 830 N N . LEU A 1 102 ? -6.183 -5.995 3.476 1.00 92.44 102 LEU A N 1
ATOM 831 C CA . LEU A 1 102 ? -6.677 -5.340 4.688 1.00 92.44 102 LEU A CA 1
ATOM 832 C C . LEU A 1 102 ? -7.721 -4.252 4.386 1.00 92.44 102 LEU A C 1
ATOM 834 O O . LEU A 1 102 ? -8.698 -4.132 5.129 1.00 92.44 102 LEU A O 1
ATOM 838 N N . LEU A 1 103 ? -7.539 -3.485 3.305 1.00 93.06 103 LEU A N 1
ATOM 839 C CA . LEU A 1 103 ? -8.527 -2.505 2.833 1.00 93.06 103 LEU A CA 1
ATOM 840 C C . LEU A 1 103 ? -9.811 -3.195 2.364 1.00 93.06 103 LEU A C 1
ATOM 842 O O . LEU A 1 103 ? -10.901 -2.805 2.777 1.00 93.06 103 LEU A O 1
ATOM 846 N N . ASN A 1 104 ? -9.684 -4.247 1.549 1.00 92.81 104 ASN A N 1
ATOM 847 C CA . ASN A 1 104 ? -10.824 -5.016 1.043 1.00 92.81 104 ASN A CA 1
ATOM 848 C C . ASN A 1 104 ? -11.634 -5.644 2.187 1.00 92.81 104 ASN A C 1
ATOM 850 O O . ASN A 1 104 ? -12.862 -5.642 2.163 1.00 92.81 104 ASN A O 1
ATOM 854 N N . ASN A 1 105 ? -10.947 -6.124 3.226 1.00 90.94 105 ASN A N 1
ATOM 855 C CA . ASN A 1 105 ? -11.567 -6.702 4.417 1.00 90.94 105 ASN A CA 1
ATOM 856 C C . ASN A 1 105 ? -12.069 -5.657 5.430 1.00 90.94 105 ASN A C 1
ATOM 858 O O . ASN A 1 105 ? -12.581 -6.044 6.487 1.00 90.94 105 ASN A O 1
ATOM 862 N N . GLN A 1 106 ? -11.938 -4.357 5.131 1.00 92.44 106 GLN A N 1
ATOM 863 C CA . GLN A 1 106 ? -12.323 -3.231 5.996 1.00 92.44 106 GLN A CA 1
ATOM 864 C C . GLN A 1 106 ? -11.628 -3.239 7.370 1.00 92.44 106 GLN A C 1
ATOM 866 O O . GLN A 1 106 ? -12.142 -2.710 8.357 1.00 92.44 106 GLN A O 1
ATOM 871 N N . MET A 1 107 ? -10.451 -3.859 7.458 1.00 91.75 107 MET A N 1
ATOM 872 C CA . MET A 1 107 ? -9.629 -3.878 8.673 1.00 91.75 107 MET A CA 1
ATOM 873 C C . MET A 1 107 ? -8.848 -2.570 8.840 1.00 91.75 107 MET A C 1
ATOM 875 O O . MET A 1 107 ? -8.542 -2.151 9.956 1.00 91.75 107 MET A O 1
ATOM 879 N N . ILE A 1 108 ? -8.542 -1.919 7.720 1.00 94.62 108 ILE A N 1
ATOM 880 C CA . ILE A 1 108 ? -7.919 -0.600 7.661 1.00 94.62 108 ILE A CA 1
ATOM 881 C C . ILE A 1 108 ? -8.693 0.262 6.668 1.00 94.62 108 ILE A C 1
ATOM 883 O O . ILE A 1 108 ? -9.355 -0.253 5.769 1.00 94.62 108 ILE A O 1
ATOM 887 N N . GLU A 1 109 ? -8.584 1.573 6.811 1.00 94.31 109 GLU A N 1
ATOM 888 C CA . GLU A 1 109 ? -9.221 2.530 5.913 1.00 94.31 109 GLU A CA 1
ATOM 889 C C . GLU A 1 109 ? -8.317 3.734 5.653 1.00 94.31 109 GLU A C 1
ATOM 891 O O . GLU A 1 109 ? -7.297 3.942 6.316 1.00 94.31 109 GLU A O 1
ATOM 896 N N . TYR A 1 110 ? -8.696 4.533 4.666 1.00 94.25 110 TYR A N 1
ATOM 897 C CA . TYR A 1 110 ? -7.995 5.755 4.316 1.00 94.25 110 TYR A CA 1
ATOM 898 C C . TYR A 1 110 ? -8.322 6.907 5.267 1.00 94.25 110 TYR A C 1
ATOM 900 O O . TYR A 1 110 ? -9.466 7.092 5.670 1.00 94.25 110 TYR A O 1
ATOM 908 N N . THR A 1 111 ? -7.329 7.746 5.563 1.00 91.94 111 THR A N 1
ATOM 909 C CA . THR A 1 111 ? -7.547 8.968 6.351 1.00 91.94 111 THR A CA 1
ATOM 910 C C . THR A 1 111 ? -8.211 10.095 5.561 1.00 91.94 111 THR A C 1
ATOM 912 O O . THR A 1 111 ? -8.891 10.914 6.168 1.00 91.94 111 THR A O 1
ATOM 915 N N . LEU A 1 112 ? -8.022 10.161 4.235 1.00 89.06 112 LEU A N 1
ATOM 916 C CA . LEU A 1 112 ? -8.663 11.160 3.369 1.00 89.06 112 LEU A CA 1
ATOM 917 C C . LEU A 1 112 ? -9.478 10.449 2.274 1.00 89.06 112 LEU A C 1
ATOM 919 O O . LEU A 1 112 ? -8.941 10.158 1.198 1.00 89.06 112 LEU A O 1
ATOM 923 N N . PRO A 1 113 ? -10.758 10.133 2.530 1.00 83.81 113 PRO A N 1
ATOM 924 C CA . PRO A 1 113 ? -11.616 9.499 1.530 1.00 83.81 113 PRO A CA 1
ATOM 925 C C . PRO A 1 113 ? -11.930 10.436 0.352 1.00 83.81 113 PRO A C 1
ATOM 927 O O . PRO A 1 113 ? -11.953 9.984 -0.789 1.00 83.81 113 PRO A O 1
ATOM 930 N N . ASP A 1 114 ? -12.068 11.745 0.590 1.00 86.88 114 ASP A N 1
ATOM 931 C CA . ASP A 1 114 ? -12.448 12.725 -0.443 1.00 86.88 114 ASP A CA 1
ATOM 932 C C . ASP A 1 114 ? -11.359 12.971 -1.499 1.00 86.88 114 ASP A C 1
ATOM 934 O O . ASP A 1 114 ? -11.629 13.441 -2.604 1.00 86.88 114 ASP A O 1
ATOM 938 N N . LYS A 1 115 ? -10.096 12.682 -1.163 1.00 88.31 115 LYS A N 1
ATOM 939 C CA . LYS A 1 115 ? -8.931 12.936 -2.024 1.00 88.31 115 LYS A CA 1
ATOM 940 C C . LYS A 1 115 ? -8.081 11.669 -2.159 1.00 88.31 115 LYS A C 1
ATOM 942 O O . LYS A 1 115 ? -6.973 11.621 -1.625 1.00 88.31 115 LYS A O 1
ATOM 947 N N . PRO A 1 116 ? -8.528 10.665 -2.936 1.00 79.44 116 PRO A N 1
ATOM 948 C CA . PRO A 1 116 ? -7.849 9.368 -3.042 1.00 79.44 116 PRO A CA 1
ATOM 949 C C . PRO A 1 116 ? -6.440 9.459 -3.646 1.00 79.44 116 PRO A C 1
ATOM 951 O O . PRO A 1 116 ? -5.598 8.598 -3.408 1.00 79.44 116 PRO A O 1
ATOM 954 N N . ARG A 1 117 ? -6.164 10.514 -4.424 1.00 86.00 117 ARG A N 1
ATOM 955 C CA . ARG A 1 117 ? -4.847 10.791 -5.022 1.00 86.00 117 ARG A CA 1
ATOM 956 C C . ARG A 1 117 ? -3.975 11.723 -4.175 1.00 86.00 117 ARG A C 1
ATOM 958 O O . ARG A 1 117 ? -2.957 12.205 -4.664 1.00 86.00 117 ARG A O 1
ATOM 965 N N . SER A 1 118 ? -4.373 12.012 -2.936 1.00 89.31 118 SER A N 1
ATOM 966 C CA . SER A 1 118 ? -3.603 12.882 -2.050 1.00 89.31 118 SER A CA 1
ATOM 967 C C . SER A 1 118 ? -2.218 12.283 -1.766 1.00 89.31 118 SER A C 1
ATOM 969 O O . SER A 1 118 ? -2.127 11.118 -1.378 1.00 89.31 118 SER A O 1
ATOM 971 N N . PRO A 1 119 ? -1.126 13.060 -1.876 1.00 85.81 119 PRO A N 1
ATOM 972 C CA . PRO A 1 119 ? 0.201 12.597 -1.469 1.00 85.81 119 PRO A CA 1
ATOM 973 C C . PRO A 1 119 ? 0.310 12.388 0.050 1.00 85.81 119 PRO A C 1
ATOM 975 O O . PRO A 1 119 ? 1.213 11.698 0.513 1.00 85.81 119 PRO A O 1
ATOM 978 N N . LEU A 1 120 ? -0.618 12.960 0.826 1.00 89.94 120 LEU A N 1
ATOM 979 C CA . LEU A 1 120 ? -0.686 12.845 2.285 1.00 89.94 120 LEU A CA 1
ATOM 980 C C . LEU A 1 120 ? -1.601 11.697 2.744 1.00 89.94 120 LEU A C 1
ATOM 982 O O . LEU A 1 120 ? -1.994 11.651 3.909 1.00 89.94 120 LEU A O 1
ATOM 986 N N . GLN A 1 121 ? -1.963 10.784 1.838 1.00 92.50 121 GLN A N 1
ATOM 987 C CA . GLN A 1 121 ? -2.813 9.644 2.158 1.00 92.50 121 GLN A CA 1
ATOM 988 C C . GLN A 1 121 ? -2.133 8.705 3.157 1.00 92.50 121 GLN A C 1
ATOM 990 O O . GLN A 1 121 ? -1.019 8.222 2.926 1.00 92.50 121 GLN A O 1
ATOM 995 N N . LYS A 1 122 ? -2.836 8.396 4.247 1.00 95.00 122 LYS A N 1
ATOM 996 C CA . LYS A 1 122 ? -2.416 7.417 5.251 1.00 95.00 122 LYS A CA 1
ATOM 997 C C . LYS A 1 122 ? -3.507 6.377 5.468 1.00 95.00 122 LYS A C 1
ATOM 999 O O . LYS A 1 122 ? -4.665 6.579 5.098 1.00 95.00 122 LYS A O 1
ATOM 1004 N N . TYR A 1 123 ? -3.111 5.264 6.064 1.00 94.75 123 TYR A N 1
ATOM 1005 C CA . TYR A 1 123 ? -4.001 4.208 6.520 1.00 94.75 123 TYR A CA 1
ATOM 1006 C C . TYR A 1 123 ? -4.238 4.364 8.016 1.00 94.75 123 TYR A C 1
ATOM 1008 O O . TYR A 1 123 ? -3.301 4.685 8.746 1.00 94.75 123 TYR A O 1
ATOM 1016 N N . ARG A 1 124 ? -5.464 4.119 8.477 1.00 94.12 124 ARG A N 1
ATOM 1017 C CA . ARG A 1 124 ? -5.813 4.021 9.899 1.00 94.12 124 ARG A CA 1
ATOM 1018 C C . ARG A 1 124 ? -6.512 2.696 10.184 1.00 94.12 124 ARG A C 1
ATOM 1020 O O . ARG A 1 124 ? -7.181 2.144 9.313 1.00 94.12 124 ARG A O 1
ATOM 1027 N N . LEU A 1 125 ? -6.348 2.197 11.404 1.00 94.94 125 LEU A N 1
ATOM 1028 C CA . LEU A 1 125 ? -6.977 0.962 11.862 1.00 94.94 125 LEU A CA 1
ATOM 1029 C C . LEU A 1 125 ? -8.471 1.184 12.162 1.00 94.94 125 LEU A C 1
ATOM 1031 O O . LEU A 1 125 ? -8.820 2.167 12.818 1.00 94.94 125 LEU A O 1
ATOM 1035 N N . THR A 1 126 ? -9.341 0.269 11.724 1.00 94.81 126 THR A N 1
ATOM 1036 C CA . THR A 1 126 ? -10.788 0.310 12.018 1.00 94.81 126 THR A CA 1
ATOM 1037 C C . THR A 1 126 ? -11.126 -0.459 13.299 1.00 94.81 126 THR A C 1
ATOM 1039 O O . THR A 1 126 ? -10.295 -1.192 13.840 1.00 94.81 126 THR A O 1
ATOM 1042 N N . ALA A 1 127 ? -12.370 -0.345 13.781 1.00 91.56 127 ALA A N 1
ATOM 1043 C CA . ALA A 1 127 ? -12.847 -1.152 14.909 1.00 91.56 127 ALA A CA 1
ATOM 1044 C C . ALA A 1 127 ? -12.712 -2.661 14.629 1.00 91.56 127 ALA A C 1
ATOM 1046 O O . ALA A 1 127 ? -12.196 -3.398 15.466 1.00 91.56 127 ALA A O 1
ATOM 1047 N N . LYS A 1 128 ? -13.068 -3.095 13.412 1.00 91.19 128 LYS A N 1
ATOM 1048 C CA . LYS A 1 128 ? -12.925 -4.486 12.964 1.00 91.19 128 LYS A CA 1
ATOM 1049 C C . LYS A 1 128 ? -11.465 -4.944 12.982 1.00 91.19 128 LYS A C 1
ATOM 1051 O O . LYS A 1 128 ? -11.165 -6.025 13.478 1.00 91.19 128 LYS A O 1
ATOM 1056 N N . GLY A 1 129 ? -10.547 -4.106 12.493 1.00 90.56 129 GLY A N 1
ATOM 1057 C CA . GLY A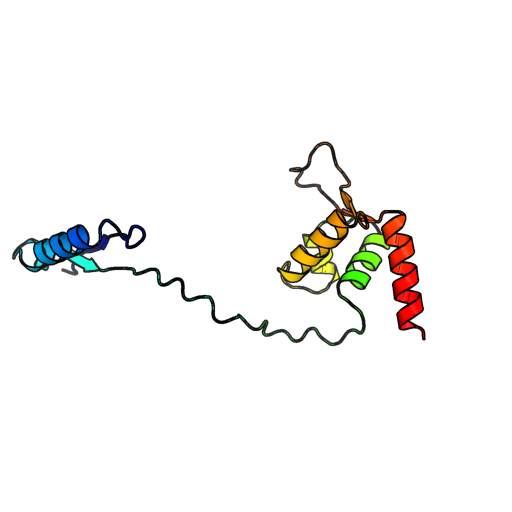 1 129 ? -9.112 -4.401 12.518 1.00 90.56 129 GLY A CA 1
ATOM 1058 C C . GLY A 1 129 ? -8.553 -4.584 13.933 1.00 90.56 129 GLY A C 1
ATOM 1059 O O . GLY A 1 129 ? -7.686 -5.430 14.138 1.00 90.56 129 GLY A O 1
ATOM 1060 N N . ARG A 1 130 ? -9.069 -3.839 14.922 1.00 89.06 130 ARG A N 1
ATOM 1061 C CA . ARG A 1 130 ? -8.678 -3.984 16.337 1.00 89.06 130 ARG A CA 1
ATOM 1062 C C . ARG A 1 130 ? -9.123 -5.318 16.932 1.00 89.06 130 ARG A C 1
ATOM 1064 O O . ARG A 1 130 ? -8.330 -5.952 17.620 1.00 89.06 130 ARG A O 1
ATOM 1071 N N . THR A 1 131 ? -10.355 -5.745 16.656 1.00 90.44 131 THR A N 1
ATOM 1072 C CA . THR A 1 131 ? -10.877 -7.043 17.117 1.00 90.44 131 THR A CA 1
ATOM 1073 C C . THR A 1 131 ? -10.057 -8.197 16.550 1.00 90.44 131 THR A C 1
ATOM 1075 O O . THR A 1 131 ? -9.638 -9.091 17.275 1.00 90.44 131 THR A O 1
ATOM 1078 N N . GLU A 1 132 ? -9.754 -8.137 15.259 1.00 87.50 132 GLU A N 1
ATOM 1079 C CA . GLU A 1 132 ? -8.963 -9.158 14.572 1.00 87.50 132 GLU A CA 1
ATOM 1080 C C . GLU A 1 132 ? -7.520 -9.213 15.074 1.00 87.50 132 GLU A C 1
ATOM 1082 O O . GLU A 1 132 ? -6.981 -10.293 15.295 1.00 87.50 132 GLU A O 1
ATOM 1087 N N . LEU A 1 133 ? -6.904 -8.058 15.338 1.00 88.56 133 LEU A N 1
ATOM 1088 C CA . LEU A 1 133 ? -5.588 -8.006 15.972 1.00 88.56 133 LEU A CA 1
ATOM 1089 C C . LEU A 1 133 ? -5.594 -8.669 17.360 1.00 88.56 133 LEU A C 1
ATOM 1091 O O . LEU A 1 133 ? -4.625 -9.340 17.711 1.00 88.56 133 LEU A O 1
ATOM 1095 N N . ALA A 1 134 ? -6.663 -8.495 18.142 1.00 87.12 134 ALA A N 1
ATOM 1096 C CA . ALA A 1 134 ? -6.804 -9.146 19.443 1.00 87.12 134 ALA A CA 1
ATOM 1097 C C . ALA A 1 134 ? -6.951 -10.672 19.307 1.00 87.12 134 ALA A C 1
ATOM 1099 O O . ALA A 1 134 ? -6.285 -11.405 20.034 1.00 87.12 134 ALA A O 1
ATOM 1100 N N . ASN A 1 135 ? -7.740 -11.147 18.337 1.00 86.38 135 ASN A N 1
ATOM 1101 C CA . ASN A 1 135 ? -7.905 -12.579 18.055 1.00 86.38 135 ASN A CA 1
ATOM 1102 C C . ASN A 1 135 ? -6.587 -13.236 17.615 1.00 86.38 135 ASN A C 1
ATOM 1104 O O . ASN A 1 135 ? -6.256 -14.331 18.066 1.00 86.38 135 ASN A O 1
ATOM 1108 N N . LEU A 1 136 ? -5.806 -12.549 16.774 1.00 81.62 136 LEU A N 1
ATOM 1109 C CA . LEU A 1 136 ? -4.485 -13.017 16.349 1.00 81.62 136 LEU A CA 1
ATOM 1110 C C . LEU A 1 136 ? -3.519 -13.118 17.537 1.00 81.62 136 LEU A C 1
ATOM 1112 O O . LEU A 1 136 ? -2.904 -14.160 17.731 1.00 81.62 136 LEU A O 1
ATOM 1116 N N . LYS A 1 137 ? -3.459 -12.088 18.395 1.00 79.88 137 LYS A N 1
ATOM 1117 C CA . LYS A 1 137 ? -2.636 -12.119 19.619 1.00 79.88 137 LYS A CA 1
ATOM 1118 C C . LYS A 1 137 ? -3.047 -13.226 20.590 1.00 79.88 137 LYS A C 1
ATOM 1120 O O . LYS A 1 137 ? -2.187 -13.791 21.251 1.00 79.88 137 LYS A O 1
ATOM 1125 N N . ALA A 1 138 ? -4.344 -13.517 20.688 1.00 74.94 138 ALA A N 1
ATOM 1126 C CA . ALA A 1 138 ? -4.852 -14.601 21.523 1.00 74.94 138 ALA A CA 1
ATOM 1127 C C . ALA A 1 138 ? -4.468 -15.987 20.983 1.00 74.94 138 ALA A C 1
ATOM 1129 O O . ALA A 1 138 ? -4.316 -16.915 21.766 1.00 74.94 138 ALA A O 1
ATOM 1130 N N . THR A 1 139 ? -4.294 -16.120 19.666 1.00 69.62 139 THR A N 1
ATOM 1131 C CA . THR A 1 139 ? -3.935 -17.389 19.013 1.00 69.62 139 THR A CA 1
ATOM 1132 C C . THR A 1 139 ? -2.442 -17.691 19.146 1.00 69.62 139 THR A C 1
ATOM 1134 O O . THR A 1 139 ? -2.076 -18.840 19.343 1.00 69.62 139 THR A O 1
ATOM 1137 N N . ASP A 1 140 ? -1.589 -16.664 19.107 1.00 59.97 140 ASP A N 1
ATOM 1138 C CA . ASP A 1 140 ? -0.135 -16.798 19.298 1.00 59.97 140 ASP A CA 1
ATOM 1139 C C . ASP A 1 140 ? 0.274 -17.063 20.770 1.00 59.97 140 ASP A C 1
ATOM 1141 O O . ASP A 1 140 ? 1.446 -17.316 21.049 1.00 59.97 140 ASP A O 1
ATOM 1145 N N . ALA A 1 141 ? -0.665 -16.960 21.721 1.00 56.72 141 ALA A N 1
ATOM 1146 C CA . ALA A 1 141 ? -0.433 -17.120 23.162 1.00 56.72 141 ALA A CA 1
ATOM 1147 C C . ALA A 1 141 ? -0.855 -18.495 23.728 1.00 56.72 141 ALA A C 1
ATOM 1149 O O . ALA A 1 141 ? -0.750 -18.698 24.940 1.00 56.72 141 ALA A O 1
ATOM 1150 N N . VAL A 1 142 ? -1.346 -19.404 22.877 1.00 47.16 142 VAL A N 1
ATOM 1151 C CA . VAL A 1 142 ? -1.776 -20.779 23.211 1.00 47.16 142 VAL A CA 1
ATOM 1152 C C . VAL A 1 142 ? -0.767 -21.776 22.660 1.00 47.16 142 VAL A C 1
ATOM 1154 O O . VAL A 1 142 ? -0.426 -22.718 23.407 1.00 47.16 142 VAL A O 1
#

Foldseek 3Di:
DDADEDEDEPPDVVCPVVLVVVQCVLCVDPVSVVRYDYDYPPPPVPVPPPPPPPDDLPDDPDDLLLLLLVVLVVHWADQQRSCVVSVHPDRDPVSVVSVVVCVVVVQKDWPDPPCPPDPPITIHGDPNVVVVSVVRVVVVVD

pLDDT: mean 76.08, std 17.58, range [35.72, 95.19]

Sequence (142 aa):
MNPIRIFISSVQREFAQEREVLRDYLRRDPLMRRFFSSGFKTTIWRAKPPEQPESQPESLPGDLKSRVLNLLADGPLSRSELSKKLGQRRASGHLYDVVRDLLNNQMIEYTLPDKPRSPLQKYRLTAKGRTELANLKATDAV